Protein AF-L7VV83-F1 (afdb_monomer)

Nearest PDB structures (foldseek):
  3jqk-assembly1_A  TM=3.684E-01  e=5.099E-03  Thermus thermophilus HB8
  4pyd-assembly1_B  TM=4.770E-01  e=3.786E-02  Escherichia coli K-12
  4pyd-assembly1_F  TM=3.498E-01  e=3.549E-02  Escherichia coli K-12
  7tmu-assembly4_D  TM=6.413E-01  e=1.510E+00  Yersinia pestis CO92
  6vqc-assembly1_H  TM=3.125E-01  e=3.076E+00  Rattus norvegicus

Secondary structure (DSSP, 8-state):
-EEEEEEEEEESSGGGHHHHHHHHHHHHHHHHHHHHHHHHHHHHHHHTTS-TT-EEEEEEEEEGGGTEEEEEEEEEPP---HHHHHHHHHHGGGGHHHHHHHHHHHHHHHSTTEEEEE-GGG-EEE--S---GGG-HHHHHHHHHHHHHHIIIIIHHHHHHHHT-

Radius of gyration: 26.16 Å; Cα contacts (8 Å, |Δi|>4): 193; chains: 1; bounding box: 71×25×74 Å

Solvent-accessible surface area (backbone atoms only — not comparable to full-atom values): 9153 Å² total; per-residue (Å²): 63,38,38,38,41,40,30,40,44,41,72,63,46,84,87,42,58,72,52,48,55,53,47,39,50,49,45,67,77,40,38,70,61,50,30,48,54,34,20,50,47,25,33,57,55,51,48,72,80,48,63,88,72,47,48,71,47,51,45,44,47,74,34,83,84,53,44,27,35,40,39,38,38,37,43,48,71,58,95,63,54,76,69,55,49,58,54,50,58,66,52,53,68,73,45,46,67,55,56,53,50,34,45,48,50,22,49,46,76,73,35,80,68,46,41,69,49,72,44,75,90,69,47,45,80,48,68,78,70,87,88,58,70,92,75,31,68,67,52,49,50,52,49,50,51,50,52,54,52,48,40,60,71,63,45,48,60,53,49,42,70,71,68,73,117

Mean predicted aligned error: 12.92 Å

Organism: NCBI:txid1256589

pLDDT: mean 75.85, std 12.32, range [46.69, 93.81]

Foldseek 3Di:
DKKKWKKFKAFLDPVCVVVVVVVLVCCVVCVVVLQVQLQVQLLVQLVVVDDPQKHKGWGWDQPDSNRMIMIMIDIDHDPDDPVVLVVCLVCVVVCVVVSVVSSQVSCCVSDPRMGMGIDPVPMDDDRPRDDDLPPDVVSVVVVVVVVVVCCVVPVVVVVCVVVPD

Sequence (165 aa):
MQIVLIAHVRPLNSQIASASELLQAVFQSDAAAIEWSIGETIRQRAAAYFPAEYTIFVRVDLLDRGDSARVVFWTATPRLSRSAAVFARRSWSLLLPIFEHVTLQGFQERLEGIRVEIIAKSNTVTSFAPRRLLTEPLVIIGAAGLLTTLYWLLVHPNARGWLGF

Structure (mmCIF, N/CA/C/O backbone):
data_AF-L7VV83-F1
#
_entry.id   AF-L7VV83-F1
#
loop_
_atom_site.group_PDB
_atom_site.id
_atom_site.type_symbol
_atom_site.label_atom_id
_atom_site.label_alt_id
_atom_site.label_comp_id
_atom_site.label_asym_id
_atom_site.label_entity_id
_atom_site.label_seq_id
_atom_site.pdbx_PDB_ins_code
_atom_site.Cartn_x
_atom_site.Cartn_y
_atom_site.Cartn_z
_atom_site.occupancy
_atom_site.B_iso_or_equiv
_atom_site.auth_seq_id
_atom_site.auth_comp_id
_atom_site.auth_asym_id
_atom_site.auth_atom_id
_atom_site.pdbx_PDB_model_num
ATOM 1 N N . MET A 1 1 ? 7.699 -2.771 -5.401 1.00 81.31 1 MET A N 1
ATOM 2 C CA . MET A 1 1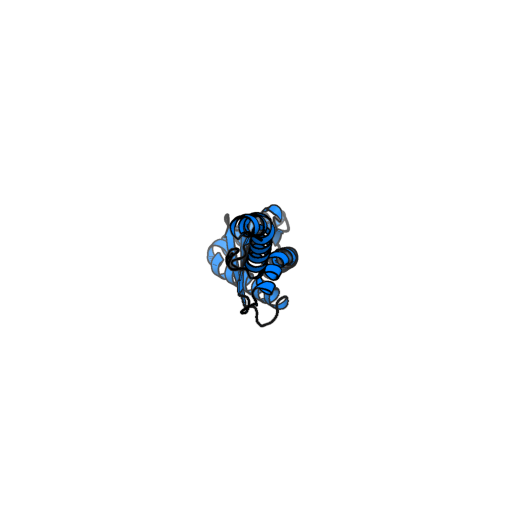 ? 7.805 -1.398 -4.846 1.00 81.31 1 MET A CA 1
ATOM 3 C C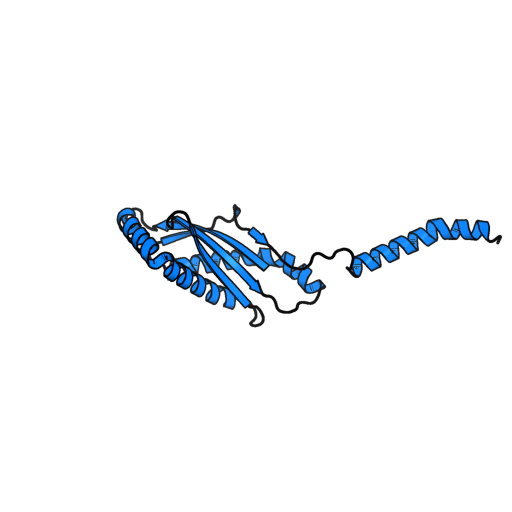 . MET A 1 1 ? 7.250 -1.423 -3.433 1.00 81.31 1 MET A C 1
ATOM 5 O O . MET A 1 1 ? 6.534 -2.365 -3.119 1.00 81.31 1 MET A O 1
ATOM 9 N N . GLN A 1 2 ? 7.586 -0.442 -2.601 1.00 85.50 2 GLN A N 1
ATOM 10 C CA . GLN A 1 2 ? 6.988 -0.264 -1.285 1.00 85.50 2 GLN A CA 1
ATOM 11 C C . GLN A 1 2 ? 6.469 1.171 -1.118 1.00 85.50 2 GLN A C 1
ATOM 13 O O . GLN A 1 2 ? 7.132 2.127 -1.515 1.00 85.50 2 GLN A O 1
ATOM 18 N N . ILE A 1 3 ? 5.275 1.312 -0.548 1.00 83.00 3 ILE A N 1
ATOM 19 C CA . ILE A 1 3 ? 4.740 2.586 -0.053 1.00 83.00 3 ILE A CA 1
ATOM 20 C C . ILE A 1 3 ? 4.495 2.432 1.435 1.00 83.00 3 ILE A C 1
ATOM 22 O O . ILE A 1 3 ? 3.926 1.432 1.861 1.00 83.00 3 ILE A O 1
ATOM 26 N N . VAL A 1 4 ? 4.895 3.429 2.212 1.00 84.75 4 VAL A N 1
ATOM 27 C CA . VAL A 1 4 ? 4.529 3.547 3.621 1.00 84.75 4 VAL A CA 1
ATOM 28 C C . VAL A 1 4 ? 3.640 4.769 3.772 1.00 84.75 4 VAL A C 1
ATOM 30 O O . VAL A 1 4 ? 4.053 5.870 3.405 1.00 84.75 4 VAL A O 1
ATOM 33 N N . LEU A 1 5 ? 2.445 4.561 4.316 1.00 84.38 5 LEU A N 1
ATOM 34 C CA . LEU A 1 5 ? 1.531 5.608 4.748 1.00 84.38 5 LEU A CA 1
ATOM 35 C C . LEU A 1 5 ? 1.486 5.642 6.273 1.00 84.38 5 LEU A C 1
ATOM 37 O O . LEU A 1 5 ? 1.509 4.592 6.922 1.00 84.38 5 LEU A O 1
ATOM 41 N N . ILE A 1 6 ? 1.403 6.842 6.840 1.00 83.81 6 ILE A N 1
ATOM 42 C CA . ILE A 1 6 ? 1.184 7.034 8.276 1.00 83.81 6 ILE A CA 1
ATOM 43 C C . ILE A 1 6 ? -0.149 7.748 8.459 1.00 83.81 6 ILE A C 1
ATOM 45 O O . ILE A 1 6 ? -0.398 8.793 7.853 1.00 83.81 6 ILE A O 1
ATOM 49 N N . ALA A 1 7 ? -1.000 7.173 9.296 1.00 80.31 7 ALA A N 1
ATOM 50 C CA . ALA A 1 7 ? -2.322 7.681 9.597 1.00 80.31 7 ALA A CA 1
ATOM 51 C C . ALA A 1 7 ? -2.490 7.890 11.103 1.00 80.31 7 ALA A C 1
ATOM 53 O O . ALA A 1 7 ? -1.986 7.105 11.900 1.00 80.31 7 ALA A O 1
ATOM 54 N N . HIS A 1 8 ? -3.214 8.936 11.483 1.00 81.00 8 HIS A N 1
ATOM 55 C CA . HIS A 1 8 ? -3.721 9.126 12.835 1.00 81.00 8 HIS A CA 1
ATOM 56 C C . HIS A 1 8 ? -5.136 8.580 12.932 1.00 81.00 8 HIS A C 1
ATOM 58 O O . HIS A 1 8 ? -5.951 8.785 12.032 1.00 81.00 8 HIS A O 1
ATOM 64 N N . VAL A 1 9 ? -5.425 7.904 14.035 1.00 72.06 9 VAL A N 1
ATOM 65 C CA . VAL A 1 9 ? -6.693 7.232 14.295 1.00 72.06 9 VAL A CA 1
ATOM 66 C C . VAL A 1 9 ? -7.340 7.943 15.478 1.00 72.06 9 VAL A C 1
ATOM 68 O O . VAL A 1 9 ? -6.859 7.863 16.599 1.00 72.06 9 VAL A O 1
ATOM 71 N N . ARG A 1 10 ? -8.418 8.689 15.232 1.00 69.50 10 ARG A N 1
ATOM 72 C CA . ARG A 1 10 ? -9.107 9.503 16.243 1.00 69.50 10 ARG A CA 1
ATOM 73 C C . ARG A 1 10 ? -10.571 9.101 16.369 1.00 69.50 10 ARG A C 1
ATOM 75 O O . ARG A 1 10 ? -11.191 8.776 15.364 1.00 69.50 10 ARG A O 1
ATOM 82 N N . PRO A 1 11 ? -11.189 9.173 17.554 1.00 62.78 11 PRO A N 1
ATOM 83 C CA . PRO A 1 11 ? -12.629 8.973 17.673 1.00 62.78 11 PRO A CA 1
ATOM 84 C C . PRO A 1 11 ? -13.393 10.080 16.929 1.00 62.78 11 PRO A C 1
ATOM 86 O O . PRO A 1 11 ? -13.013 11.251 16.958 1.00 62.78 11 PRO A O 1
ATOM 89 N N . LEU A 1 12 ? -14.486 9.715 16.257 1.00 64.88 12 LEU A N 1
ATOM 90 C CA . LEU A 1 12 ? -15.304 10.640 15.465 1.00 64.88 12 LEU A CA 1
ATOM 91 C C . LEU A 1 12 ? -16.078 11.636 16.344 1.00 64.88 12 LEU A C 1
ATOM 93 O O . LEU A 1 12 ? -16.396 12.733 15.890 1.00 64.88 12 LEU A O 1
ATOM 97 N N . ASN A 1 13 ? -16.379 11.265 17.592 1.00 57.31 13 ASN A N 1
ATOM 98 C CA . ASN A 1 13 ? -17.168 12.071 18.516 1.00 57.31 13 ASN A CA 1
ATOM 99 C C . ASN A 1 13 ? -16.466 12.149 19.881 1.00 57.31 13 ASN A C 1
ATOM 101 O O . ASN A 1 13 ? -16.077 11.126 20.438 1.00 57.31 13 ASN A O 1
ATOM 105 N N . SER A 1 14 ? -16.303 13.346 20.448 1.00 54.84 14 SER A N 1
ATOM 106 C CA . SER A 1 14 ? -15.568 13.549 21.711 1.00 54.84 14 SER A CA 1
ATOM 107 C C . SER A 1 14 ? -16.266 12.936 22.933 1.00 54.84 14 SER A C 1
ATOM 109 O O . SER A 1 14 ? -15.618 12.657 23.937 1.00 54.84 14 SER A O 1
ATOM 111 N N . GLN A 1 15 ? -17.569 12.652 22.833 1.00 52.59 15 GLN A N 1
ATOM 112 C CA . GLN A 1 15 ? -18.335 11.919 23.851 1.00 52.59 15 GLN A CA 1
ATOM 113 C C . GLN A 1 15 ? -18.033 10.406 23.872 1.00 52.59 15 GLN A C 1
ATOM 115 O O . GLN A 1 15 ? -18.365 9.733 24.841 1.00 52.59 15 GLN A O 1
ATOM 120 N N . ILE A 1 16 ? -17.351 9.877 22.845 1.00 50.66 16 ILE A N 1
ATOM 121 C CA . ILE A 1 16 ? -16.871 8.483 22.747 1.00 50.66 16 ILE A CA 1
ATOM 122 C C . ILE A 1 16 ? -15.531 8.326 23.495 1.00 50.66 16 ILE A C 1
ATOM 124 O O . ILE A 1 16 ? -14.968 7.244 23.511 1.00 50.66 16 ILE A O 1
ATOM 128 N N . ALA A 1 17 ? -15.002 9.350 24.178 1.00 49.50 17 ALA A N 1
ATOM 129 C CA . ALA A 1 17 ? -13.759 9.230 24.954 1.00 49.50 17 ALA A CA 1
ATOM 130 C C . ALA A 1 17 ? -13.785 8.073 25.985 1.00 49.50 17 ALA A C 1
ATOM 132 O O . ALA A 1 17 ? -12.771 7.408 26.174 1.00 49.50 17 ALA A O 1
ATOM 133 N N . SER A 1 18 ? -14.952 7.751 26.560 1.00 46.69 18 SER A N 1
ATOM 134 C CA . SER A 1 18 ? -15.158 6.566 27.413 1.00 46.69 18 SER A CA 1
ATOM 135 C C . SER A 1 18 ? -15.191 5.238 26.636 1.00 46.69 18 SER A C 1
ATOM 137 O O . SER A 1 18 ? -14.776 4.203 27.144 1.00 46.69 18 SER A O 1
ATOM 139 N N . ALA A 1 19 ? -15.628 5.254 25.377 1.00 48.62 19 ALA A N 1
ATOM 140 C CA . ALA A 1 19 ? -15.549 4.120 24.455 1.00 48.62 19 ALA A CA 1
ATOM 141 C C . ALA A 1 19 ? -14.170 3.993 23.776 1.00 48.62 19 ALA A C 1
ATOM 143 O O . ALA A 1 19 ? -13.849 2.930 23.259 1.00 48.62 19 ALA A O 1
ATOM 144 N N . SER A 1 20 ? -13.329 5.030 23.829 1.00 55.00 20 SER A N 1
ATOM 145 C CA . SER A 1 20 ? -11.920 5.000 23.422 1.00 55.00 20 SER A CA 1
ATOM 146 C C . SER A 1 20 ? -11.088 4.107 24.346 1.00 55.00 20 SER A C 1
ATOM 148 O O . SER A 1 20 ? -10.209 3.411 23.858 1.00 55.00 20 SER A O 1
ATOM 150 N N . GLU A 1 21 ? -11.403 4.044 25.646 1.00 56.41 21 GLU A N 1
ATOM 151 C CA . GLU A 1 21 ? -10.760 3.103 26.581 1.00 56.41 21 GLU A CA 1
ATOM 152 C C . GLU A 1 21 ? -11.158 1.645 26.296 1.00 56.41 21 GLU A C 1
ATOM 154 O O . GLU A 1 21 ? -10.312 0.754 26.320 1.00 56.41 21 GLU A O 1
ATOM 159 N N . LEU A 1 22 ? -12.427 1.397 25.948 1.00 54.34 22 LEU A N 1
ATOM 160 C CA . LEU A 1 22 ? -12.920 0.082 25.511 1.00 54.34 22 LEU A CA 1
ATOM 161 C C . LEU A 1 22 ? -12.355 -0.326 24.145 1.00 54.34 22 LEU A C 1
ATOM 163 O O . LEU A 1 22 ? -11.938 -1.466 23.976 1.00 54.34 22 LEU A O 1
ATOM 167 N N . LEU A 1 23 ? -12.283 0.604 23.191 1.00 59.00 23 LEU A N 1
ATOM 168 C CA . LEU A 1 23 ? -11.601 0.401 21.913 1.00 59.00 23 LEU A CA 1
ATOM 169 C C . LEU A 1 23 ? -10.118 0.125 22.140 1.00 59.00 23 LEU A C 1
ATOM 171 O O . LEU A 1 23 ? -9.606 -0.827 21.573 1.00 59.00 23 LEU A O 1
ATOM 175 N N . GLN A 1 24 ? -9.438 0.872 23.012 1.00 63.88 24 GLN A N 1
ATOM 176 C CA . GLN A 1 24 ? -8.052 0.594 23.396 1.00 63.88 24 GLN A CA 1
ATOM 177 C C . GLN A 1 24 ? -7.894 -0.784 24.037 1.00 63.88 24 GLN A C 1
ATOM 179 O O . GLN A 1 24 ? -6.915 -1.460 23.744 1.00 63.88 24 GLN A O 1
ATOM 184 N N . ALA A 1 25 ? -8.837 -1.225 24.870 1.00 59.16 25 ALA A N 1
ATOM 185 C CA . ALA A 1 25 ? -8.813 -2.560 25.462 1.00 59.16 25 ALA A CA 1
ATOM 186 C C . ALA A 1 25 ? -9.018 -3.664 24.406 1.00 59.16 25 ALA A C 1
ATOM 188 O O . ALA A 1 25 ? -8.277 -4.643 24.406 1.00 59.16 25 ALA A O 1
ATOM 189 N N . VAL A 1 26 ? -9.950 -3.472 23.465 1.00 61.75 26 VAL A N 1
ATOM 190 C CA . VAL A 1 26 ? -10.201 -4.384 22.331 1.00 61.75 26 VAL A CA 1
ATOM 191 C C . VAL A 1 26 ? -9.016 -4.410 21.359 1.00 61.75 26 VAL A C 1
ATOM 193 O O . VAL A 1 26 ? -8.597 -5.476 20.913 1.00 61.75 26 VAL A O 1
ATOM 196 N N . PHE A 1 27 ? -8.403 -3.258 21.080 1.00 66.56 27 PHE A N 1
ATOM 197 C CA . PHE A 1 27 ? -7.156 -3.185 20.323 1.00 66.56 27 PHE A CA 1
ATOM 198 C C . PHE A 1 27 ? -5.999 -3.842 21.075 1.00 66.56 27 PHE A C 1
ATOM 200 O O . PHE A 1 27 ? -5.104 -4.371 20.439 1.00 66.56 27 PHE A O 1
ATOM 207 N N . GLN A 1 28 ? -5.984 -3.845 22.407 1.00 67.06 28 GLN A N 1
ATOM 208 C CA . GLN A 1 28 ? -4.923 -4.511 23.162 1.00 67.06 28 GLN A CA 1
ATOM 209 C C . GLN A 1 28 ? -5.091 -6.032 23.219 1.00 67.06 28 GLN A C 1
ATOM 211 O O . GLN A 1 28 ? -4.081 -6.733 23.200 1.00 67.06 28 GLN A O 1
ATOM 216 N N . SER A 1 29 ? -6.323 -6.551 23.266 1.00 68.75 29 SER A N 1
ATOM 217 C CA . SER A 1 29 ? -6.563 -7.999 23.266 1.00 68.75 29 SER A CA 1
ATOM 218 C C . SER A 1 29 ? -6.441 -8.614 21.872 1.00 68.75 29 SER A C 1
ATOM 220 O O . SER A 1 29 ? -5.851 -9.682 21.739 1.00 68.75 29 SER A O 1
ATOM 222 N N . ASP A 1 30 ? -6.936 -7.920 20.839 1.00 75.56 30 ASP A N 1
ATOM 223 C CA . ASP A 1 30 ? -7.106 -8.465 19.485 1.00 75.56 30 ASP A CA 1
ATOM 224 C C . ASP A 1 30 ? -6.435 -7.624 18.382 1.00 75.56 30 ASP A C 1
ATOM 226 O O . ASP A 1 30 ? -6.797 -7.736 17.207 1.00 75.56 30 ASP A O 1
ATOM 230 N N . ALA A 1 31 ? -5.422 -6.812 18.721 1.00 75.19 31 ALA A N 1
ATOM 231 C CA . ALA A 1 31 ? -4.684 -5.962 17.770 1.00 75.19 31 ALA A CA 1
ATOM 232 C C . ALA A 1 31 ? -4.326 -6.695 16.477 1.00 75.19 31 ALA A C 1
ATOM 234 O O . ALA A 1 31 ? -4.661 -6.224 15.396 1.00 75.19 31 ALA A O 1
ATOM 235 N N . ALA A 1 32 ? -3.708 -7.873 16.582 1.00 81.44 32 ALA A N 1
ATOM 236 C CA . ALA A 1 32 ? -3.238 -8.621 15.419 1.00 81.44 32 ALA A CA 1
ATOM 237 C C . ALA A 1 32 ? -4.386 -9.083 14.502 1.00 81.44 32 ALA A C 1
ATOM 239 O O . ALA A 1 32 ? -4.247 -9.085 13.278 1.00 81.44 32 ALA A O 1
ATOM 240 N N . ALA A 1 33 ? -5.534 -9.460 15.075 1.00 84.50 33 ALA A N 1
ATOM 241 C CA . ALA A 1 33 ? -6.707 -9.856 14.300 1.00 84.50 33 ALA A CA 1
ATOM 242 C C . ALA A 1 33 ? -7.333 -8.645 13.596 1.00 84.50 33 ALA A C 1
ATOM 244 O O . ALA A 1 33 ? -7.716 -8.726 12.425 1.00 84.50 33 ALA A O 1
ATOM 245 N N . ILE A 1 34 ? -7.383 -7.504 14.287 1.00 82.94 34 ILE A N 1
ATOM 246 C CA . ILE A 1 34 ? -7.903 -6.254 13.737 1.00 82.94 34 ILE A CA 1
ATOM 247 C C . ILE A 1 34 ? -6.981 -5.730 12.629 1.00 82.94 34 ILE A C 1
ATOM 249 O O . ILE A 1 34 ? -7.462 -5.467 11.528 1.00 82.94 34 ILE A O 1
ATOM 253 N N . GLU A 1 35 ? -5.671 -5.671 12.866 1.00 87.56 35 GLU A N 1
ATOM 254 C CA . GLU A 1 35 ? -4.639 -5.317 11.882 1.00 87.56 35 GLU A CA 1
ATOM 255 C C . GLU A 1 35 ? -4.736 -6.180 10.627 1.00 87.56 35 GLU A C 1
ATOM 257 O O . GLU A 1 35 ? -4.733 -5.658 9.510 1.00 87.56 35 GLU A O 1
ATOM 262 N N . TRP A 1 36 ? -4.882 -7.496 10.801 1.00 89.12 36 TRP A N 1
ATOM 263 C CA . TRP A 1 36 ? -5.059 -8.414 9.684 1.00 89.12 36 TRP A CA 1
ATOM 264 C C . TRP A 1 36 ? -6.362 -8.141 8.925 1.00 89.12 36 TRP A C 1
ATOM 266 O O . TRP A 1 36 ? -6.347 -8.054 7.699 1.00 89.12 36 TRP A O 1
ATOM 276 N N . SER A 1 37 ? -7.481 -7.944 9.629 1.00 88.62 37 SER A N 1
ATOM 277 C CA . SER A 1 37 ? -8.784 -7.697 8.998 1.00 88.62 37 SER A CA 1
ATOM 278 C C . SER A 1 37 ? -8.825 -6.380 8.210 1.00 88.62 37 SER A C 1
ATOM 280 O O . SER A 1 37 ? -9.355 -6.335 7.093 1.00 88.62 37 SER A O 1
ATOM 282 N N . ILE A 1 38 ? -8.225 -5.316 8.756 1.00 88.62 38 ILE A N 1
ATOM 283 C CA . ILE A 1 38 ? -8.097 -4.014 8.099 1.00 88.62 38 ILE A CA 1
ATOM 284 C C . ILE A 1 38 ? -7.142 -4.153 6.916 1.00 88.62 38 ILE A C 1
ATOM 286 O O . ILE A 1 38 ? -7.480 -3.746 5.806 1.00 88.62 38 ILE A O 1
ATOM 290 N N . GLY A 1 39 ? -5.986 -4.789 7.122 1.00 90.38 39 GLY A N 1
ATOM 291 C CA . GLY A 1 39 ? -4.998 -5.035 6.078 1.00 90.38 39 GLY A CA 1
ATOM 292 C C . GLY A 1 39 ? -5.574 -5.805 4.894 1.00 90.38 39 GLY A C 1
ATOM 293 O O . GLY A 1 39 ? -5.358 -5.411 3.751 1.00 90.38 39 GLY A O 1
ATOM 294 N N . GLU A 1 40 ? -6.368 -6.842 5.146 1.00 92.00 40 GLU A N 1
ATOM 295 C CA . GLU A 1 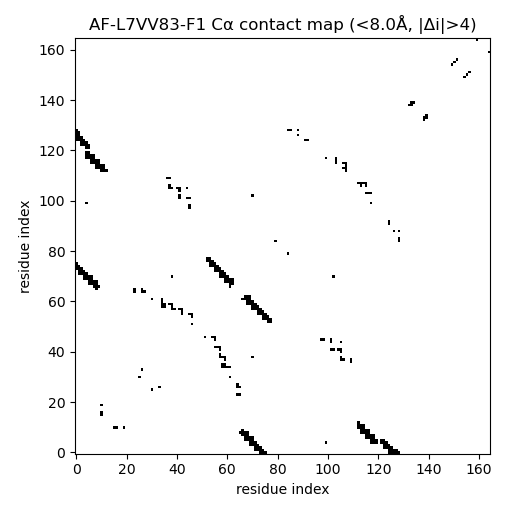40 ? -7.014 -7.639 4.103 1.00 92.00 40 GLU A CA 1
ATOM 296 C C . GLU A 1 40 ? -8.093 -6.843 3.356 1.00 92.00 40 GLU A C 1
ATOM 298 O O . GLU A 1 40 ? -8.150 -6.881 2.127 1.00 92.00 40 GLU A O 1
ATOM 303 N N . THR A 1 41 ? -8.890 -6.046 4.072 1.00 91.88 41 THR A N 1
ATOM 304 C CA . THR A 1 41 ? -9.896 -5.158 3.463 1.00 91.88 41 THR A CA 1
ATOM 305 C C . THR A 1 41 ? -9.227 -4.121 2.550 1.00 91.88 41 THR A C 1
ATOM 307 O O . THR A 1 41 ? -9.615 -3.948 1.391 1.00 91.88 41 THR A O 1
ATOM 310 N N . ILE A 1 42 ? -8.157 -3.479 3.032 1.00 91.75 42 ILE A N 1
ATOM 311 C CA . ILE A 1 42 ? -7.350 -2.535 2.251 1.00 91.75 42 ILE A CA 1
ATOM 312 C C . ILE A 1 42 ? -6.715 -3.243 1.047 1.00 91.75 42 ILE A C 1
ATOM 314 O O . ILE A 1 42 ? -6.730 -2.698 -0.055 1.00 91.75 42 ILE A O 1
ATOM 318 N N . ARG A 1 43 ? -6.181 -4.458 1.222 1.00 93.81 43 ARG A N 1
ATOM 319 C CA . ARG A 1 43 ? -5.554 -5.242 0.149 1.00 93.81 43 ARG A CA 1
ATOM 320 C C . ARG A 1 43 ? -6.544 -5.563 -0.966 1.00 93.81 43 ARG A C 1
ATOM 322 O O . ARG A 1 43 ? -6.200 -5.381 -2.131 1.00 93.81 43 ARG A O 1
ATOM 329 N N . GLN A 1 44 ? -7.748 -6.022 -0.630 1.00 92.19 44 GLN A N 1
ATOM 330 C CA . GLN A 1 44 ? -8.788 -6.350 -1.610 1.00 92.19 44 GLN A CA 1
ATOM 331 C C . GLN A 1 44 ? -9.204 -5.119 -2.418 1.00 92.19 44 GLN A C 1
ATOM 333 O O . GLN A 1 44 ? -9.255 -5.177 -3.646 1.00 92.19 44 GLN A O 1
ATOM 338 N N . ARG A 1 45 ? -9.412 -3.982 -1.743 1.00 91.31 45 ARG A N 1
ATOM 339 C CA . ARG A 1 45 ? -9.731 -2.705 -2.398 1.00 91.31 45 ARG A CA 1
ATOM 340 C C . ARG A 1 45 ? -8.582 -2.221 -3.275 1.00 91.31 45 ARG A C 1
ATOM 342 O O . ARG A 1 45 ? -8.804 -1.860 -4.425 1.00 91.31 45 ARG A O 1
ATOM 349 N N . ALA A 1 46 ? -7.351 -2.259 -2.768 1.00 90.31 46 ALA A N 1
ATOM 350 C CA . ALA A 1 46 ? -6.168 -1.877 -3.528 1.00 90.31 46 ALA A CA 1
ATOM 351 C C . ALA A 1 46 ? -6.000 -2.749 -4.780 1.00 90.31 46 ALA A C 1
ATOM 353 O O . ALA A 1 46 ? -5.718 -2.214 -5.846 1.00 90.31 46 ALA A O 1
ATOM 354 N N . ALA A 1 47 ? -6.217 -4.064 -4.679 1.00 90.31 47 ALA A N 1
ATOM 355 C CA . ALA A 1 47 ? -6.080 -4.997 -5.798 1.00 90.31 47 ALA A CA 1
ATOM 356 C C . ALA A 1 47 ? -7.010 -4.669 -6.974 1.00 90.31 47 ALA A C 1
ATOM 358 O O . ALA A 1 47 ? -6.615 -4.873 -8.116 1.00 90.31 47 ALA A O 1
ATOM 359 N N . ALA A 1 48 ? -8.187 -4.089 -6.720 1.00 89.56 48 ALA A N 1
ATOM 360 C CA . ALA A 1 48 ? -9.121 -3.684 -7.771 1.00 89.56 48 ALA A CA 1
ATOM 361 C C . ALA A 1 48 ? -8.576 -2.573 -8.692 1.00 89.56 48 ALA A C 1
ATOM 363 O O . ALA A 1 48 ? -9.032 -2.436 -9.825 1.00 89.56 48 ALA A O 1
ATOM 364 N N . TYR A 1 49 ? -7.590 -1.793 -8.234 1.00 87.50 49 TYR A N 1
ATOM 365 C CA . TYR A 1 49 ? -6.963 -0.729 -9.028 1.00 87.50 49 TYR A CA 1
ATOM 366 C C . TYR A 1 49 ? -5.789 -1.211 -9.884 1.00 87.50 49 TYR A C 1
ATOM 368 O O . TYR A 1 49 ? -5.235 -0.428 -10.657 1.00 87.50 49 TYR A O 1
ATOM 376 N N . PHE A 1 50 ? -5.380 -2.474 -9.745 1.00 84.56 50 PHE A N 1
ATOM 377 C CA . PHE A 1 50 ? -4.237 -3.026 -10.458 1.00 84.56 50 PHE A CA 1
ATOM 378 C C . PHE A 1 50 ? -4.663 -4.139 -11.421 1.00 84.56 50 PHE A C 1
ATOM 380 O O . PHE A 1 50 ? -5.615 -4.869 -11.151 1.00 84.56 50 PHE A O 1
ATOM 387 N N . PRO A 1 51 ? -3.938 -4.321 -12.538 1.00 85.19 51 PRO A N 1
ATOM 388 C CA . PRO A 1 51 ? -4.114 -5.492 -13.387 1.00 85.19 51 PRO A CA 1
ATOM 389 C C . PRO A 1 51 ? -3.844 -6.791 -12.614 1.00 85.19 51 PRO A C 1
ATOM 391 O O . PRO A 1 51 ? -2.995 -6.818 -11.722 1.00 85.19 51 PRO A O 1
ATOM 394 N N . ALA A 1 52 ? -4.492 -7.886 -13.021 1.00 85.88 52 ALA A N 1
ATOM 395 C CA . ALA A 1 52 ? -4.419 -9.191 -12.348 1.00 85.88 52 ALA A CA 1
ATOM 396 C C . ALA A 1 52 ? -2.996 -9.778 -12.230 1.00 85.88 52 ALA A C 1
ATOM 398 O O . ALA A 1 52 ? -2.734 -10.634 -11.391 1.00 85.88 52 ALA A O 1
ATOM 399 N N . GLU A 1 53 ? -2.068 -9.317 -13.065 1.00 85.50 53 GLU A N 1
ATOM 400 C CA . GLU A 1 53 ? -0.662 -9.734 -13.071 1.00 85.50 53 GLU A CA 1
ATOM 401 C C . GLU A 1 53 ? 0.142 -9.175 -11.886 1.00 85.50 53 GLU A C 1
ATOM 403 O O . GLU A 1 53 ? 1.248 -9.641 -11.603 1.00 85.50 53 GLU A O 1
ATOM 408 N N . TYR A 1 54 ? -0.381 -8.151 -11.210 1.00 85.12 54 TYR A N 1
ATOM 409 C CA . TYR A 1 54 ? 0.256 -7.529 -10.059 1.00 85.12 54 TYR A CA 1
ATOM 410 C C . TYR A 1 54 ? -0.205 -8.212 -8.779 1.00 85.12 54 TYR A C 1
ATOM 412 O O . TYR A 1 54 ? -1.390 -8.451 -8.565 1.00 85.12 54 TYR A O 1
ATOM 420 N N . THR A 1 55 ? 0.735 -8.471 -7.875 1.00 89.00 55 THR A N 1
ATOM 421 C CA . THR A 1 55 ? 0.408 -8.948 -6.528 1.00 89.00 55 THR A CA 1
ATOM 422 C C . THR A 1 55 ? 0.632 -7.830 -5.526 1.00 89.00 55 THR A C 1
ATOM 424 O O . THR A 1 55 ? 1.688 -7.193 -5.521 1.00 89.00 55 THR A O 1
ATOM 427 N N . ILE A 1 56 ? -0.359 -7.590 -4.671 1.00 90.06 56 ILE A N 1
ATOM 428 C CA . ILE A 1 56 ? -0.307 -6.558 -3.636 1.00 90.06 56 ILE A CA 1
ATOM 429 C C . ILE A 1 56 ? -0.339 -7.230 -2.273 1.00 90.06 56 ILE A C 1
ATOM 431 O O . ILE A 1 56 ? -1.222 -8.038 -1.987 1.00 90.06 56 ILE A O 1
ATOM 435 N N . PHE A 1 57 ? 0.605 -6.843 -1.429 1.00 92.06 57 PHE A N 1
ATOM 436 C CA . PHE A 1 57 ? 0.660 -7.197 -0.023 1.00 92.06 57 PHE A CA 1
ATOM 437 C C . PHE A 1 57 ? 0.469 -5.929 0.797 1.00 92.06 57 PHE A C 1
ATOM 439 O O . PHE A 1 57 ? 1.032 -4.884 0.466 1.00 92.06 57 PHE A O 1
ATOM 446 N N . VAL A 1 58 ? -0.311 -6.024 1.865 1.00 93.00 58 VAL A N 1
ATOM 447 C CA . VAL A 1 58 ? -0.568 -4.913 2.780 1.00 93.00 58 VAL A CA 1
ATOM 448 C C . VAL A 1 58 ? -0.271 -5.389 4.190 1.00 93.00 58 VAL A C 1
ATOM 450 O O . VAL A 1 58 ? -0.657 -6.494 4.566 1.00 93.00 58 VAL A O 1
ATOM 453 N N . ARG A 1 59 ? 0.425 -4.559 4.959 1.00 92.38 59 ARG A N 1
ATOM 454 C CA . ARG A 1 59 ? 0.573 -4.713 6.404 1.00 92.38 59 ARG A CA 1
ATOM 455 C C . ARG A 1 59 ? 0.084 -3.447 7.073 1.00 92.38 59 ARG A C 1
ATOM 457 O O . ARG A 1 59 ? 0.396 -2.351 6.611 1.00 92.38 59 ARG A O 1
ATOM 464 N N . VAL A 1 60 ? -0.661 -3.621 8.147 1.00 90.19 60 VAL A N 1
ATOM 465 C CA . VAL A 1 60 ? -1.098 -2.546 9.023 1.00 90.19 60 VAL A CA 1
ATOM 466 C C . VAL A 1 60 ? -0.449 -2.810 10.367 1.00 90.19 60 VAL A C 1
ATOM 468 O O . VAL A 1 60 ? -0.609 -3.902 10.894 1.00 90.19 60 VAL A O 1
ATOM 471 N N . ASP A 1 61 ? 0.287 -1.831 10.873 1.00 88.00 61 ASP A N 1
ATOM 472 C CA . ASP A 1 61 ? 0.855 -1.855 12.215 1.00 88.00 61 ASP A CA 1
ATOM 473 C C . ASP A 1 61 ? 0.198 -0.716 13.007 1.00 88.00 61 ASP A C 1
ATOM 475 O O . ASP A 1 61 ? 0.321 0.457 12.632 1.00 88.00 61 ASP A O 1
ATOM 479 N N . LEU A 1 62 ? -0.509 -1.035 14.086 1.00 83.00 62 LEU A N 1
ATOM 480 C CA . LEU A 1 62 ? -1.033 -0.045 15.021 1.00 83.00 62 LEU A CA 1
ATOM 481 C C . LEU A 1 62 ? 0.107 0.406 15.945 1.00 83.00 62 LEU A C 1
ATOM 483 O O . LEU A 1 62 ? 0.783 -0.391 16.592 1.00 83.00 62 LEU A O 1
ATOM 487 N N . LEU A 1 63 ? 0.344 1.711 15.989 1.00 81.12 63 LEU A N 1
ATOM 488 C CA . LEU A 1 63 ? 1.393 2.362 16.767 1.00 81.12 63 LEU A CA 1
ATOM 489 C C . LEU A 1 63 ? 0.771 3.142 17.930 1.00 81.12 63 LEU A C 1
ATOM 491 O O . LEU A 1 63 ? -0.406 3.500 17.896 1.00 81.12 63 LEU A O 1
ATOM 495 N N . ASP A 1 64 ? 1.568 3.407 18.966 1.00 72.56 64 ASP A N 1
ATOM 496 C CA . ASP A 1 64 ? 1.207 4.293 20.081 1.00 72.56 64 ASP A CA 1
ATOM 497 C C . ASP A 1 64 ? -0.175 3.993 20.691 1.00 72.56 64 ASP A C 1
ATOM 499 O O . ASP A 1 64 ? -1.026 4.868 20.832 1.00 72.56 64 ASP A O 1
ATOM 503 N N . ARG A 1 65 ? -0.413 2.719 21.042 1.00 66.06 65 ARG A N 1
ATOM 504 C CA . ARG A 1 65 ? -1.688 2.227 21.612 1.00 66.06 65 ARG A CA 1
ATOM 505 C C . ARG A 1 65 ? -2.915 2.471 20.717 1.00 66.06 65 ARG A C 1
ATOM 507 O O .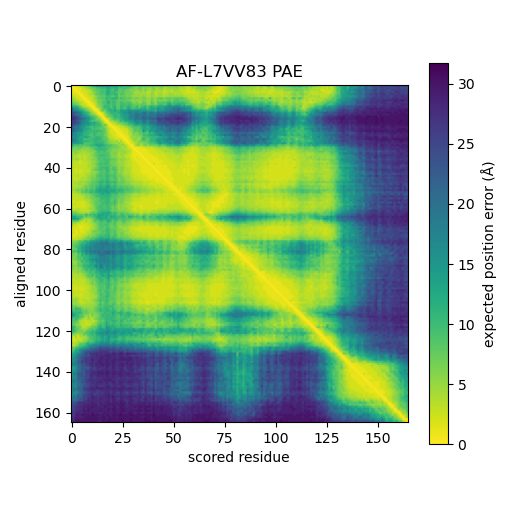 ARG A 1 65 ? -4.026 2.600 21.226 1.00 66.06 65 ARG A O 1
ATOM 514 N N . GLY A 1 66 ? -2.719 2.506 19.400 1.00 64.62 66 GLY A N 1
ATOM 515 C CA . GLY A 1 66 ? -3.793 2.631 18.415 1.00 64.62 66 GLY A CA 1
ATOM 516 C C . GLY A 1 66 ? -4.156 4.068 18.042 1.00 64.62 66 GLY A C 1
ATOM 517 O O . GLY A 1 66 ? -5.106 4.246 17.293 1.00 64.62 66 GLY A O 1
ATOM 518 N N . ASP A 1 67 ? -3.415 5.077 18.516 1.00 71.81 67 ASP A N 1
ATOM 519 C CA . ASP A 1 67 ? -3.605 6.487 18.120 1.00 71.81 67 ASP A CA 1
ATOM 520 C C . ASP A 1 67 ? -2.988 6.791 16.741 1.00 71.81 67 ASP A C 1
ATOM 522 O O . ASP A 1 67 ? -3.356 7.735 16.035 1.00 71.81 67 ASP A O 1
ATOM 526 N N . SER A 1 68 ? -2.039 5.957 16.319 1.00 79.75 68 SER A N 1
ATOM 527 C CA . SER A 1 68 ? -1.431 6.025 14.996 1.00 79.75 68 SER A CA 1
ATOM 528 C C . SER A 1 68 ? -1.436 4.652 14.338 1.00 79.75 68 SER A C 1
ATOM 530 O O . SER A 1 68 ? -1.383 3.622 14.999 1.00 79.75 68 SER A O 1
ATOM 532 N N . ALA A 1 69 ? -1.471 4.627 13.015 1.00 84.38 69 ALA A N 1
ATOM 533 C CA . ALA A 1 69 ? -1.358 3.420 12.221 1.00 84.38 69 ALA A CA 1
ATOM 534 C C . ALA A 1 69 ? -0.340 3.633 11.106 1.00 84.38 69 ALA A C 1
ATOM 536 O O . ALA A 1 69 ? -0.320 4.663 10.426 1.00 84.38 69 ALA A O 1
ATOM 537 N N . ARG A 1 70 ? 0.508 2.636 10.895 1.00 89.38 70 ARG A N 1
ATOM 538 C CA . ARG A 1 70 ? 1.399 2.554 9.747 1.00 89.38 70 ARG A CA 1
ATOM 539 C C . ARG A 1 70 ? 0.833 1.530 8.783 1.00 89.38 70 ARG A C 1
ATOM 541 O O . ARG A 1 70 ? 0.679 0.368 9.134 1.00 89.38 70 ARG A O 1
ATOM 548 N N . VAL A 1 71 ? 0.582 1.948 7.550 1.00 89.50 71 VAL A N 1
ATOM 549 C CA . VAL A 1 71 ? 0.140 1.048 6.484 1.00 89.50 71 VAL A CA 1
ATOM 550 C C . VAL A 1 71 ? 1.248 0.924 5.461 1.00 89.50 71 VAL A C 1
ATOM 552 O O . VAL A 1 71 ? 1.676 1.909 4.861 1.00 89.50 71 VAL A O 1
ATOM 555 N N . VAL A 1 72 ? 1.735 -0.294 5.271 1.00 91.06 72 VAL A N 1
ATOM 556 C CA . VAL A 1 72 ? 2.798 -0.599 4.324 1.00 91.06 72 VAL A CA 1
ATOM 557 C C . VAL A 1 72 ? 2.235 -1.429 3.184 1.00 91.06 72 VAL A C 1
ATOM 559 O O . VAL A 1 72 ? 1.723 -2.527 3.385 1.00 91.06 72 VAL A O 1
ATOM 562 N N . PHE A 1 73 ? 2.369 -0.906 1.974 1.00 90.94 73 PHE A N 1
ATOM 563 C CA . PHE A 1 73 ? 2.017 -1.585 0.739 1.00 90.94 73 PHE A CA 1
ATOM 564 C C . PHE A 1 73 ? 3.281 -2.117 0.088 1.00 90.94 73 PHE A C 1
ATOM 566 O O . PHE A 1 73 ? 4.225 -1.358 -0.131 1.00 90.94 73 PHE A O 1
ATOM 573 N N . TRP A 1 74 ? 3.274 -3.384 -0.309 1.00 90.31 74 TRP A N 1
ATOM 574 C CA . TRP A 1 74 ? 4.253 -3.938 -1.234 1.00 90.31 74 TRP A CA 1
ATOM 575 C C . TRP A 1 74 ? 3.559 -4.391 -2.503 1.00 90.31 74 TRP A C 1
ATOM 577 O O . TRP A 1 74 ? 2.608 -5.165 -2.470 1.00 90.31 74 TRP A O 1
ATOM 587 N N . THR A 1 75 ? 4.076 -3.937 -3.635 1.00 86.81 75 THR A N 1
ATOM 588 C CA . THR A 1 75 ? 3.597 -4.342 -4.955 1.00 86.81 75 THR A CA 1
ATOM 589 C C . THR A 1 75 ? 4.668 -5.169 -5.653 1.00 86.81 75 THR A C 1
ATOM 591 O O . THR A 1 75 ? 5.790 -4.697 -5.892 1.00 86.81 75 THR A O 1
ATOM 594 N N . ALA A 1 76 ? 4.336 -6.416 -5.970 1.00 82.62 76 ALA A N 1
ATOM 595 C CA . ALA A 1 76 ? 5.119 -7.261 -6.852 1.00 82.62 76 ALA A CA 1
ATOM 596 C C . ALA A 1 76 ? 4.601 -7.073 -8.279 1.00 82.62 76 ALA A C 1
ATOM 598 O O . ALA A 1 76 ? 3.438 -7.338 -8.579 1.00 82.62 76 ALA A O 1
ATOM 599 N N . THR A 1 77 ? 5.467 -6.553 -9.144 1.00 76.19 77 THR A N 1
ATOM 600 C CA . THR A 1 77 ? 5.159 -6.359 -10.560 1.00 76.19 77 THR A CA 1
ATOM 601 C C . THR A 1 77 ? 5.535 -7.607 -11.354 1.00 76.19 77 THR A C 1
ATOM 603 O O . THR A 1 77 ? 6.549 -8.233 -11.017 1.00 76.19 77 THR A O 1
ATOM 606 N N . PRO A 1 78 ? 4.826 -7.926 -12.452 1.00 73.06 78 PRO A N 1
ATOM 607 C CA . PRO A 1 78 ? 5.306 -8.909 -13.418 1.00 73.06 78 PRO A CA 1
ATOM 608 C C . PRO A 1 78 ? 6.681 -8.493 -13.973 1.00 73.06 78 PRO A C 1
ATOM 610 O O . PRO A 1 78 ? 7.160 -7.374 -13.747 1.00 73.06 78 PRO A O 1
ATOM 613 N N . ARG A 1 79 ? 7.358 -9.401 -14.688 1.00 71.38 79 ARG A N 1
ATOM 614 C CA . ARG A 1 79 ? 8.653 -9.110 -15.329 1.00 71.38 79 ARG A CA 1
ATOM 615 C C . ARG A 1 79 ? 8.476 -8.017 -16.390 1.00 71.38 79 ARG A C 1
ATOM 617 O O . ARG A 1 79 ? 8.176 -8.303 -17.542 1.00 71.38 79 ARG A O 1
ATOM 624 N N . LEU A 1 80 ? 8.670 -6.763 -15.992 1.00 67.38 80 LEU A N 1
ATOM 625 C CA . LEU A 1 80 ? 8.633 -5.614 -16.890 1.00 67.38 80 LEU A CA 1
ATOM 626 C C . LEU A 1 80 ? 9.909 -5.546 -17.734 1.00 67.38 80 LEU A C 1
ATOM 628 O O . LEU A 1 80 ? 11.008 -5.868 -17.270 1.00 67.38 80 LEU A O 1
ATOM 632 N N . SER A 1 81 ? 9.770 -5.064 -18.969 1.00 67.38 81 SER A N 1
ATOM 633 C CA . SER A 1 81 ? 10.918 -4.680 -19.789 1.00 67.38 81 SER A CA 1
ATOM 634 C C . SER A 1 81 ? 11.681 -3.512 -19.139 1.00 67.38 81 SER A C 1
ATOM 636 O O . SER A 1 81 ? 11.142 -2.751 -18.330 1.00 67.38 81 SER A O 1
ATOM 638 N N . ARG A 1 82 ? 12.969 -3.359 -19.474 1.00 65.50 82 ARG A N 1
ATOM 639 C CA . ARG A 1 82 ? 13.871 -2.398 -18.806 1.00 65.50 82 ARG A CA 1
ATOM 640 C C . ARG A 1 82 ? 13.371 -0.950 -18.862 1.00 65.50 82 ARG A C 1
ATOM 642 O O . ARG A 1 82 ? 13.447 -0.248 -17.860 1.00 65.50 82 ARG A O 1
ATOM 649 N N . SER A 1 83 ? 12.852 -0.515 -20.009 1.00 67.25 83 SER A N 1
ATOM 650 C CA . SER A 1 83 ? 12.286 0.828 -20.183 1.00 67.25 83 SER A CA 1
ATOM 651 C C . SER A 1 83 ? 11.008 1.002 -19.363 1.00 67.25 83 SER A C 1
ATOM 653 O O . SER A 1 83 ? 10.870 1.992 -18.645 1.00 67.25 83 SER A O 1
ATOM 655 N N . ALA A 1 84 ? 10.118 0.005 -19.380 1.00 69.19 84 ALA A N 1
ATOM 656 C CA . ALA A 1 84 ? 8.881 0.020 -18.606 1.00 69.19 84 ALA A CA 1
ATOM 657 C C . ALA A 1 84 ? 9.138 0.124 -17.092 1.00 69.19 84 ALA A C 1
ATOM 659 O O . ALA A 1 84 ? 8.417 0.837 -16.402 1.00 69.19 84 ALA A O 1
ATOM 660 N N . ALA A 1 85 ? 10.204 -0.494 -16.570 1.00 67.94 85 ALA A N 1
ATOM 661 C CA . ALA A 1 85 ? 10.560 -0.407 -15.151 1.00 67.94 85 ALA A CA 1
ATOM 662 C C . ALA A 1 85 ? 10.954 1.017 -14.698 1.00 67.94 85 ALA A C 1
ATOM 664 O O . ALA A 1 85 ? 10.645 1.419 -13.572 1.00 67.94 85 ALA A O 1
ATOM 665 N N . VAL A 1 86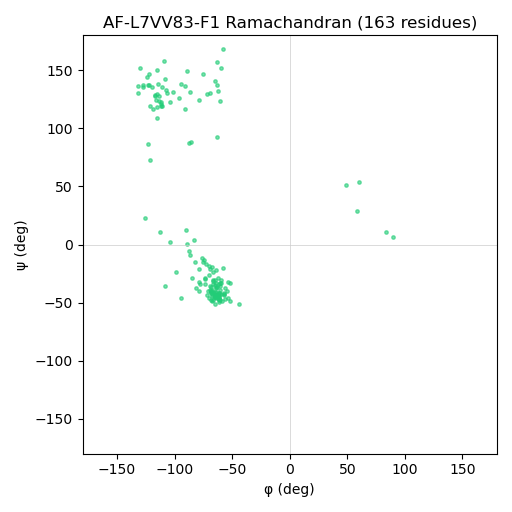 ? 11.615 1.799 -15.563 1.00 68.81 86 VAL A N 1
ATOM 666 C CA . VAL A 1 86 ? 11.999 3.194 -15.270 1.00 68.81 86 VAL A CA 1
ATOM 667 C C . VAL A 1 86 ? 10.777 4.108 -15.272 1.00 68.81 86 VAL A C 1
ATOM 669 O O . VAL A 1 86 ? 10.626 4.929 -14.364 1.00 68.81 86 VAL A O 1
ATOM 672 N N . PHE A 1 87 ? 9.879 3.943 -16.245 1.00 70.44 87 PHE A N 1
ATOM 673 C CA . PHE A 1 87 ? 8.626 4.697 -16.283 1.00 70.44 87 PHE A CA 1
ATOM 674 C C . PHE A 1 87 ? 7.721 4.341 -15.104 1.00 70.44 87 PHE A C 1
ATOM 676 O O . PHE A 1 87 ? 7.266 5.246 -14.403 1.00 70.44 87 PHE A O 1
ATOM 683 N N . ALA A 1 88 ? 7.581 3.045 -14.802 1.00 71.56 88 ALA A N 1
ATOM 684 C CA . ALA A 1 88 ? 6.837 2.564 -13.643 1.00 71.56 88 ALA A CA 1
ATOM 685 C C . ALA A 1 88 ? 7.343 3.209 -12.343 1.00 71.56 88 ALA A C 1
ATOM 687 O O . ALA A 1 88 ? 6.555 3.630 -11.503 1.00 71.56 88 ALA A O 1
ATOM 688 N N . ARG A 1 89 ? 8.668 3.378 -12.197 1.00 70.69 89 ARG A N 1
ATOM 689 C CA . ARG A 1 89 ? 9.262 4.028 -11.021 1.00 70.69 89 ARG A CA 1
ATOM 690 C C . ARG A 1 89 ? 8.744 5.447 -10.786 1.00 70.69 89 ARG A C 1
ATOM 692 O O . ARG A 1 89 ? 8.548 5.812 -9.630 1.00 70.69 89 ARG A O 1
ATOM 699 N N . ARG A 1 90 ? 8.587 6.243 -11.846 1.00 71.19 90 ARG A N 1
ATOM 700 C CA . ARG A 1 90 ? 8.100 7.628 -11.746 1.00 71.19 90 ARG A CA 1
ATOM 701 C C . ARG A 1 90 ? 6.588 7.695 -11.576 1.00 71.19 90 ARG A C 1
ATOM 703 O O . ARG A 1 90 ? 6.112 8.591 -10.895 1.00 71.19 90 ARG A O 1
ATOM 710 N N . SER A 1 91 ? 5.846 6.754 -12.154 1.00 77.19 91 SER A N 1
ATOM 711 C CA . SER A 1 91 ? 4.387 6.738 -12.047 1.00 77.19 91 SER A CA 1
ATOM 712 C C . SER A 1 91 ? 3.884 6.257 -10.685 1.00 77.19 91 SER A C 1
ATOM 714 O O . SER A 1 91 ? 2.730 6.497 -10.356 1.00 77.19 91 SER A O 1
ATOM 716 N N . TRP A 1 92 ? 4.720 5.619 -9.860 1.00 78.06 92 TRP A N 1
ATOM 717 C CA . TRP A 1 92 ? 4.292 5.119 -8.550 1.00 78.06 92 TRP A CA 1
ATOM 718 C C . TRP A 1 92 ? 3.797 6.192 -7.583 1.00 78.06 92 TRP A C 1
ATOM 720 O O . TRP A 1 92 ? 2.869 5.926 -6.824 1.00 78.06 92 TRP A O 1
ATOM 730 N N . SER A 1 93 ? 4.358 7.403 -7.623 1.00 80.44 93 SER A N 1
ATOM 731 C CA . SER A 1 93 ? 3.870 8.507 -6.789 1.00 80.44 93 SER A CA 1
ATOM 732 C C . SER A 1 93 ? 2.465 8.961 -7.183 1.00 80.44 93 SER A C 1
ATOM 734 O O . SER A 1 93 ? 1.745 9.484 -6.341 1.00 80.44 93 SER A O 1
ATOM 736 N N . LEU A 1 94 ? 2.044 8.724 -8.430 1.00 84.25 94 LEU A N 1
ATOM 737 C CA . LEU A 1 94 ? 0.693 9.051 -8.897 1.00 84.25 94 LEU A CA 1
ATOM 738 C C . LEU A 1 94 ? -0.373 8.149 -8.267 1.00 84.25 94 LEU A C 1
ATOM 740 O O . LEU A 1 94 ? -1.544 8.507 -8.268 1.00 84.25 94 LEU A O 1
ATOM 744 N N . LEU A 1 95 ? 0.021 6.995 -7.719 1.00 82.38 95 LEU A N 1
ATOM 745 C CA . LEU A 1 95 ? -0.898 6.079 -7.046 1.00 82.38 95 LEU A CA 1
ATOM 746 C C . LEU A 1 95 ? -1.099 6.417 -5.567 1.00 82.38 95 LEU A C 1
ATOM 748 O O . LEU A 1 95 ? -1.978 5.832 -4.942 1.00 82.38 95 LEU A O 1
ATOM 752 N N . LEU A 1 96 ? -0.321 7.349 -4.998 1.00 85.38 96 LEU A N 1
ATOM 753 C CA . LEU A 1 96 ? -0.458 7.741 -3.591 1.00 85.38 96 LEU A CA 1
ATOM 754 C C . LEU A 1 96 ? -1.902 8.109 -3.215 1.00 85.38 96 LEU A C 1
ATOM 756 O O . LEU A 1 96 ? -2.397 7.510 -2.265 1.00 85.38 96 LEU A O 1
ATOM 760 N N . PRO A 1 97 ? -2.630 8.960 -3.969 1.00 87.12 97 PRO A N 1
ATOM 761 C CA . PRO A 1 97 ? -4.008 9.310 -3.620 1.00 87.12 97 PRO A CA 1
ATOM 762 C C . PRO A 1 97 ? -4.954 8.103 -3.598 1.00 87.12 97 PRO A C 1
ATOM 764 O O . PRO A 1 97 ? -5.873 8.047 -2.787 1.00 87.12 97 PRO A O 1
ATOM 767 N N . ILE A 1 98 ? -4.719 7.111 -4.466 1.00 87.44 98 ILE A N 1
ATOM 768 C CA . ILE A 1 98 ? -5.502 5.870 -4.490 1.00 87.44 98 ILE A CA 1
ATOM 769 C C . ILE A 1 98 ? -5.239 5.081 -3.209 1.00 87.44 98 ILE A C 1
ATOM 771 O O . ILE A 1 98 ? -6.185 4.665 -2.546 1.00 87.44 98 ILE A O 1
ATOM 775 N N . PHE A 1 99 ? -3.968 4.910 -2.834 1.00 87.88 99 PHE A N 1
ATOM 776 C CA . PHE A 1 99 ? -3.597 4.199 -1.612 1.00 87.88 99 PHE A CA 1
ATOM 777 C C . PHE A 1 99 ? -4.089 4.907 -0.347 1.00 87.88 99 PHE A C 1
ATOM 779 O O . PHE A 1 99 ? -4.539 4.246 0.587 1.00 87.88 99 PHE A O 1
ATOM 786 N N . GLU A 1 100 ? -4.066 6.237 -0.326 1.00 87.69 100 GLU A N 1
ATOM 787 C CA . GLU A 1 100 ? -4.648 7.032 0.753 1.00 87.69 100 GLU A CA 1
ATOM 788 C C . GLU A 1 100 ? -6.159 6.792 0.859 1.00 87.69 100 GLU A C 1
ATOM 790 O O . GLU A 1 100 ? -6.671 6.473 1.932 1.00 87.69 100 GLU A O 1
ATOM 795 N N . HIS A 1 101 ? -6.864 6.848 -0.270 1.00 89.31 101 HIS A N 1
ATOM 796 C CA . HIS A 1 101 ? -8.305 6.636 -0.322 1.00 89.31 101 HIS A CA 1
ATOM 797 C C . HIS A 1 101 ? -8.725 5.237 0.154 1.00 89.31 101 HIS A C 1
ATOM 799 O O . HIS A 1 101 ? -9.593 5.118 1.020 1.00 89.31 101 HIS A O 1
ATOM 805 N N . VAL A 1 102 ? -8.096 4.173 -0.359 1.00 90.69 102 VAL A N 1
ATOM 806 C CA . VAL A 1 102 ? -8.431 2.794 0.052 1.00 90.69 102 VAL A CA 1
ATOM 807 C C . VAL A 1 102 ? -8.061 2.521 1.505 1.00 90.69 102 VAL A C 1
ATOM 809 O O . VAL A 1 102 ? -8.745 1.741 2.164 1.00 90.69 102 VAL A O 1
ATOM 812 N N . THR A 1 103 ? -7.018 3.179 2.022 1.00 88.56 103 THR A N 1
ATOM 813 C CA . THR A 1 103 ? -6.652 3.094 3.439 1.00 88.56 103 THR A CA 1
ATOM 814 C C . THR A 1 103 ? -7.753 3.694 4.303 1.00 88.56 103 THR A C 1
ATOM 816 O O . THR A 1 103 ? -8.253 3.017 5.197 1.00 88.56 103 THR A O 1
ATOM 819 N N . LEU A 1 104 ? -8.198 4.919 4.000 1.00 87.81 104 LEU A N 1
ATOM 820 C CA . LEU A 1 104 ? -9.292 5.570 4.728 1.00 87.81 104 LEU A CA 1
ATOM 821 C C . LEU A 1 104 ? -10.563 4.718 4.733 1.00 87.81 104 LEU A C 1
ATOM 823 O O . LEU A 1 104 ? -11.151 4.507 5.791 1.00 87.81 104 LEU A O 1
ATOM 827 N N . GLN A 1 105 ? -10.949 4.182 3.573 1.00 86.50 105 GLN A N 1
ATOM 828 C CA . GLN A 1 105 ? -12.121 3.315 3.466 1.00 86.50 105 GLN A CA 1
ATOM 829 C C . GLN A 1 105 ? -11.976 2.027 4.277 1.00 86.50 105 GLN A C 1
ATOM 831 O O . GLN A 1 105 ? -12.907 1.650 4.980 1.00 86.50 105 GLN A O 1
ATOM 836 N N . GLY A 1 106 ? -10.817 1.365 4.210 1.00 85.00 106 GLY A N 1
ATOM 837 C CA . GLY A 1 106 ? -10.590 0.115 4.934 1.00 85.00 106 GLY A CA 1
ATOM 838 C C . GLY A 1 106 ? -10.660 0.283 6.452 1.00 85.00 106 GLY A C 1
ATOM 839 O O . GLY A 1 106 ? -11.205 -0.581 7.135 1.00 85.00 106 GLY A O 1
ATOM 840 N N . PHE A 1 107 ? -10.173 1.410 6.980 1.00 83.12 107 PHE A N 1
ATOM 841 C CA . PHE A 1 107 ? -10.334 1.733 8.398 1.00 83.12 107 PHE A CA 1
ATOM 842 C C . PHE A 1 107 ? -11.786 2.074 8.757 1.00 83.12 107 PHE A C 1
ATOM 844 O O . PHE A 1 107 ? -12.292 1.554 9.744 1.00 83.12 107 PHE A O 1
ATOM 851 N N . GLN A 1 108 ? -12.470 2.902 7.963 1.00 82.12 108 GLN A N 1
ATOM 852 C CA . GLN A 1 108 ? -13.859 3.308 8.233 1.00 82.12 108 GLN A CA 1
ATOM 853 C C . GLN A 1 108 ? -14.854 2.142 8.176 1.00 82.12 108 GLN A C 1
ATOM 855 O O . GLN A 1 108 ? -15.832 2.137 8.914 1.00 82.12 108 GLN A O 1
ATOM 860 N N . GLU A 1 109 ? -14.610 1.155 7.315 1.00 81.50 109 GLU A N 1
ATOM 861 C CA . GLU A 1 109 ? -15.466 -0.027 7.165 1.00 81.50 109 GLU A CA 1
ATOM 862 C C . GLU A 1 109 ? -15.334 -1.010 8.335 1.00 81.50 109 GLU A C 1
ATOM 864 O O . GLU A 1 109 ? -16.274 -1.734 8.648 1.00 81.50 109 GLU A O 1
ATOM 869 N N . ARG A 1 110 ? -14.165 -1.055 8.984 1.00 77.06 110 ARG A N 1
ATOM 870 C CA . ARG A 1 110 ? -13.901 -1.975 10.100 1.00 77.06 110 ARG A CA 1
ATOM 871 C C . ARG A 1 110 ? -14.053 -1.336 11.469 1.00 77.06 110 ARG A C 1
ATOM 873 O O . ARG A 1 110 ? -14.280 -2.053 12.438 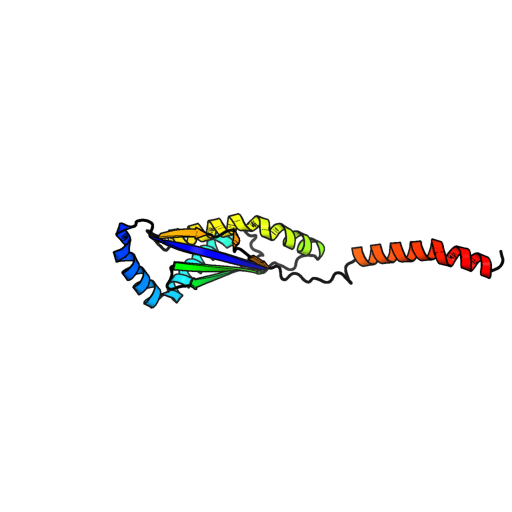1.00 77.06 110 ARG A O 1
ATOM 880 N N . LEU A 1 111 ? -13.918 -0.019 11.552 1.00 72.75 111 LEU A N 1
ATOM 881 C CA . LEU A 1 111 ? -13.957 0.729 12.798 1.00 72.75 111 LEU A CA 1
ATOM 882 C C . LEU A 1 111 ? -15.054 1.788 12.719 1.00 72.75 111 LEU A C 1
ATOM 884 O O . LEU A 1 111 ? -14.817 2.946 12.362 1.00 72.75 111 LEU A O 1
ATOM 888 N N . GLU A 1 112 ? -16.273 1.382 13.062 1.00 66.62 112 GLU A N 1
ATOM 889 C CA . GLU A 1 112 ? -17.396 2.307 13.169 1.00 66.62 112 GLU A CA 1
ATOM 890 C C . GLU A 1 112 ? -17.122 3.348 14.270 1.00 66.62 112 GLU A C 1
ATOM 892 O O . GLU A 1 112 ? -16.689 3.024 15.375 1.00 66.62 112 GLU A O 1
ATOM 897 N N . GLY A 1 113 ? -17.348 4.629 13.965 1.00 63.62 113 GLY A N 1
ATOM 898 C CA . GLY A 1 113 ? -17.151 5.722 14.925 1.00 63.62 113 GLY A CA 1
ATOM 899 C C . GLY A 1 113 ? -15.714 6.244 15.050 1.00 63.62 113 GLY A C 1
ATOM 900 O O . GLY A 1 113 ? -15.446 7.055 15.940 1.00 63.62 113 GLY A O 1
ATOM 901 N N . ILE A 1 114 ? -14.803 5.851 14.153 1.00 69.06 114 ILE A N 1
ATOM 902 C CA . ILE A 1 114 ? -13.420 6.344 14.109 1.00 69.06 114 ILE A CA 1
ATOM 903 C C . ILE A 1 114 ? -13.186 7.213 12.863 1.00 69.06 114 ILE A C 1
ATOM 905 O O . ILE A 1 114 ? -13.586 6.888 11.748 1.00 69.06 114 ILE A O 1
ATOM 909 N N . ARG A 1 115 ? -12.519 8.350 13.057 1.00 70.56 115 ARG A N 1
ATOM 910 C CA . ARG A 1 115 ? -11.957 9.212 12.019 1.00 70.56 115 ARG A CA 1
ATOM 911 C C . ARG A 1 115 ? -10.483 8.873 11.828 1.00 70.56 115 ARG A C 1
ATOM 913 O O . ARG A 1 115 ? -9.699 8.948 12.766 1.00 70.56 115 ARG A O 1
ATOM 920 N N . VAL A 1 116 ? -10.095 8.583 10.593 1.00 76.19 116 VAL A N 1
ATOM 921 C CA . VAL A 1 116 ? -8.689 8.404 10.223 1.00 76.19 116 VAL A CA 1
ATOM 922 C C . VAL A 1 116 ? -8.222 9.596 9.397 1.00 76.19 116 VAL A C 1
ATOM 924 O O . VAL A 1 116 ? -8.915 10.024 8.476 1.00 76.19 116 VAL A O 1
ATOM 927 N N . GLU A 1 117 ? -7.061 10.145 9.740 1.00 78.56 117 GLU A N 1
ATOM 928 C CA . GLU A 1 117 ? -6.426 11.261 9.038 1.00 78.56 117 GLU A CA 1
ATOM 929 C C . GLU A 1 117 ? -5.041 10.826 8.554 1.00 78.56 117 GLU A C 1
ATOM 931 O O . GLU A 1 117 ? -4.181 10.460 9.353 1.00 78.56 117 GLU A O 1
ATOM 936 N N . ILE A 1 118 ? -4.811 10.846 7.240 1.00 78.31 118 ILE A N 1
ATOM 937 C CA . ILE A 1 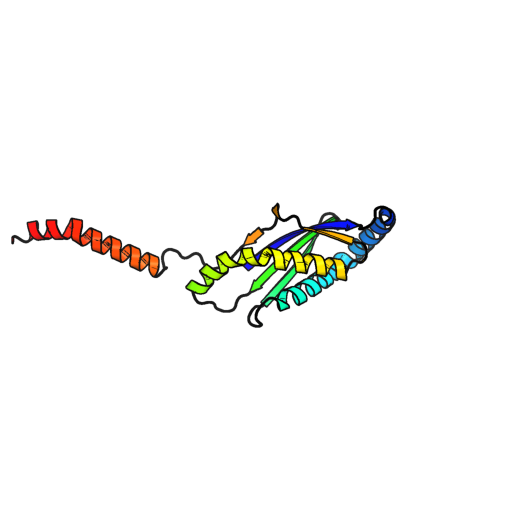118 ? -3.515 10.461 6.668 1.00 78.31 118 ILE A CA 1
ATOM 938 C C . ILE A 1 118 ? -2.576 11.663 6.650 1.00 78.31 118 ILE A C 1
ATOM 940 O O . ILE A 1 118 ? -2.918 12.741 6.162 1.00 78.31 118 ILE A O 1
ATOM 944 N N . ILE A 1 119 ? -1.354 11.464 7.135 1.00 78.56 119 ILE A N 1
ATOM 945 C CA . ILE A 1 119 ? -0.321 12.493 7.156 1.00 78.56 119 ILE A CA 1
ATOM 946 C C . ILE A 1 119 ? 0.441 12.444 5.829 1.00 78.56 119 ILE A C 1
ATOM 948 O O . ILE A 1 119 ? 1.493 11.821 5.715 1.00 78.56 119 ILE A O 1
ATOM 952 N N . ALA A 1 120 ? -0.054 13.155 4.815 1.00 66.31 120 ALA A N 1
ATOM 953 C CA . ALA A 1 120 ? 0.553 13.162 3.478 1.00 66.31 120 ALA A CA 1
ATOM 954 C C . ALA A 1 120 ? 2.068 13.471 3.479 1.00 66.31 120 ALA A C 1
ATOM 956 O O . ALA A 1 120 ? 2.828 12.939 2.672 1.00 66.31 120 ALA A O 1
ATOM 957 N N . LYS A 1 121 ? 2.533 14.306 4.421 1.00 69.62 121 LYS A N 1
ATOM 958 C CA . LYS A 1 121 ? 3.936 14.744 4.522 1.00 69.62 121 LYS A CA 1
ATOM 959 C C . LYS A 1 121 ? 4.910 13.635 4.948 1.00 69.62 121 LYS A C 1
ATOM 961 O O . LYS A 1 121 ? 6.107 13.776 4.713 1.00 69.62 121 LYS A O 1
ATOM 966 N N . SER A 1 122 ? 4.432 12.565 5.581 1.00 72.06 122 SER A N 1
ATOM 967 C CA . SER A 1 122 ? 5.271 11.457 6.058 1.00 72.06 122 SER A CA 1
ATOM 968 C C . SER A 1 122 ? 5.181 10.205 5.181 1.00 72.06 122 SER A C 1
ATOM 970 O O . SER A 1 122 ? 5.855 9.208 5.453 1.00 72.06 122 SER A O 1
ATOM 972 N N . ASN A 1 123 ? 4.406 10.269 4.097 1.00 77.62 123 ASN A N 1
ATOM 973 C CA . ASN A 1 123 ? 4.272 9.175 3.150 1.00 77.62 123 ASN A CA 1
ATOM 974 C C . ASN A 1 123 ? 5.582 8.982 2.378 1.00 77.62 123 ASN A C 1
ATOM 976 O O . ASN A 1 123 ? 6.160 9.927 1.837 1.00 77.62 123 ASN A O 1
ATOM 980 N N . THR A 1 124 ? 6.062 7.740 2.308 1.00 79.31 124 THR A N 1
ATOM 981 C CA . THR A 1 124 ? 7.308 7.411 1.603 1.00 79.31 124 THR A CA 1
ATOM 982 C C . THR A 1 124 ? 7.059 6.383 0.513 1.00 79.31 124 THR A C 1
ATOM 984 O O . THR A 1 124 ? 6.338 5.407 0.707 1.00 79.31 124 THR A O 1
ATOM 987 N N . VAL A 1 125 ? 7.671 6.601 -0.654 1.00 79.00 125 VAL A N 1
ATOM 988 C CA . VAL A 1 125 ? 7.607 5.684 -1.798 1.00 79.00 125 VAL A CA 1
ATOM 989 C C . VAL A 1 125 ? 9.014 5.198 -2.114 1.00 79.00 125 VAL A C 1
ATOM 991 O O . VAL A 1 125 ? 9.884 5.971 -2.517 1.00 79.00 125 VAL A O 1
ATOM 994 N N . THR A 1 126 ? 9.243 3.898 -1.971 1.00 77.75 126 THR A N 1
ATOM 995 C CA . THR A 1 126 ? 10.507 3.241 -2.298 1.00 77.75 126 THR A CA 1
ATOM 996 C C . THR A 1 126 ? 10.317 2.296 -3.488 1.00 77.75 126 THR A C 1
ATOM 998 O O . THR A 1 126 ? 9.428 1.447 -3.550 1.00 77.75 126 THR A O 1
ATOM 1001 N N . SER A 1 127 ? 11.169 2.447 -4.503 1.00 70.38 127 SER A N 1
ATOM 1002 C CA . SER A 1 127 ? 11.174 1.574 -5.681 1.00 70.38 127 SER A CA 1
ATOM 1003 C C . SER A 1 127 ? 12.439 0.729 -5.696 1.00 70.38 127 SER A C 1
ATOM 1005 O O . SER A 1 127 ? 13.546 1.268 -5.719 1.00 70.38 127 SER A O 1
ATOM 1007 N N . PHE A 1 128 ? 12.253 -0.592 -5.717 1.00 67.31 128 PHE A N 1
ATOM 1008 C CA . PHE A 1 128 ? 13.321 -1.596 -5.720 1.00 67.31 128 PHE A CA 1
ATOM 1009 C C . PHE A 1 128 ? 13.778 -2.001 -7.132 1.00 67.31 128 PHE A C 1
ATOM 1011 O O . PHE A 1 128 ? 14.488 -2.990 -7.290 1.00 67.31 128 PHE A O 1
ATOM 1018 N N . ALA A 1 129 ? 13.380 -1.262 -8.174 1.00 59.97 129 ALA A N 1
ATOM 1019 C CA . ALA A 1 129 ? 13.852 -1.528 -9.532 1.00 59.97 129 ALA A CA 1
ATOM 1020 C C . ALA A 1 129 ? 15.383 -1.314 -9.631 1.00 59.97 129 ALA A C 1
ATOM 1022 O O . ALA A 1 129 ? 15.892 -0.322 -9.089 1.00 59.97 129 ALA A O 1
ATOM 1023 N N . PRO A 1 130 ? 16.129 -2.208 -10.315 1.00 56.66 130 PRO A N 1
ATOM 1024 C CA . PRO A 1 130 ? 17.588 -2.167 -10.350 1.00 56.66 130 PRO A CA 1
ATOM 1025 C C . PRO A 1 130 ? 18.108 -0.855 -10.957 1.00 56.66 130 PRO A C 1
ATOM 1027 O O . PRO A 1 130 ? 17.796 -0.510 -12.093 1.00 56.66 130 PRO A O 1
ATOM 1030 N N . ARG A 1 131 ? 18.944 -0.133 -10.197 1.00 53.97 131 ARG A N 1
ATOM 1031 C CA . ARG A 1 131 ? 19.723 1.027 -10.661 1.00 53.97 131 ARG A CA 1
ATOM 1032 C C . ARG A 1 131 ? 21.029 0.525 -11.280 1.00 53.97 131 ARG A C 1
ATOM 1034 O O . ARG A 1 131 ? 22.020 0.391 -10.571 1.00 53.97 131 ARG A O 1
ATOM 1041 N N . ARG A 1 132 ? 21.058 0.203 -12.573 1.00 55.06 132 ARG A N 1
ATOM 1042 C CA . ARG 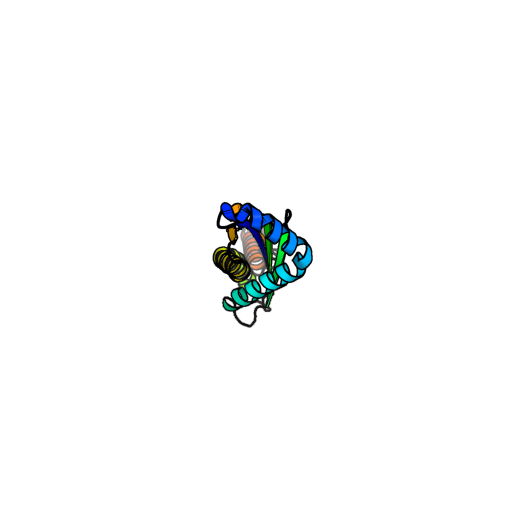A 1 132 ? 22.319 -0.134 -13.263 1.00 55.06 132 ARG A CA 1
ATOM 1043 C C . ARG A 1 132 ? 22.567 0.805 -14.438 1.00 55.06 132 ARG A C 1
ATOM 1045 O O . ARG A 1 132 ? 22.474 0.390 -15.586 1.00 55.06 132 ARG A O 1
ATOM 1052 N N . LEU A 1 133 ? 22.929 2.048 -14.104 1.00 57.25 133 LEU A N 1
ATOM 1053 C CA . LEU A 1 133 ? 23.203 3.137 -15.052 1.00 57.25 133 LEU A CA 1
ATOM 1054 C C . LEU A 1 133 ? 24.299 2.769 -16.077 1.00 57.25 133 LEU A C 1
ATOM 1056 O O . LEU A 1 133 ? 24.201 3.103 -17.249 1.00 57.25 133 LEU A O 1
ATOM 1060 N N . LEU A 1 134 ? 25.329 2.029 -15.650 1.00 53.91 134 LEU A N 1
ATOM 1061 C CA . LEU A 1 134 ? 26.520 1.731 -16.465 1.00 53.91 134 LEU A CA 1
ATOM 1062 C C . LEU A 1 134 ? 26.308 0.660 -17.548 1.00 53.91 134 LEU A C 1
ATOM 1064 O O . LEU A 1 134 ? 27.156 0.493 -18.415 1.00 53.91 134 LEU A O 1
ATOM 1068 N N . THR A 1 135 ? 25.190 -0.067 -17.513 1.00 59.16 135 THR A N 1
ATOM 1069 C CA . THR A 1 135 ? 24.838 -1.078 -18.530 1.00 59.16 135 THR A CA 1
ATOM 1070 C C . THR A 1 135 ? 23.620 -0.670 -19.358 1.00 59.16 135 THR A C 1
ATOM 1072 O O . THR A 1 135 ? 23.028 -1.498 -20.055 1.00 59.16 135 THR A O 1
ATOM 1075 N N . GLU A 1 136 ? 23.185 0.586 -19.236 1.00 63.19 136 GLU A N 1
ATOM 1076 C CA . GLU A 1 136 ? 22.062 1.099 -20.008 1.00 63.19 136 GLU A CA 1
ATOM 1077 C C . GLU A 1 136 ? 22.473 1.277 -21.475 1.00 63.19 136 GLU A C 1
ATOM 1079 O O . GLU A 1 136 ? 23.483 1.927 -21.748 1.00 63.19 136 GLU A O 1
ATOM 1084 N N . PRO A 1 137 ? 21.696 0.753 -22.441 1.00 66.00 137 PRO A N 1
ATOM 1085 C CA . PRO A 1 137 ? 22.036 0.869 -23.856 1.00 66.00 137 PRO A CA 1
ATOM 1086 C C . PRO A 1 137 ? 22.136 2.332 -24.300 1.00 66.00 137 PRO A C 1
ATOM 1088 O O . PRO A 1 137 ? 23.001 2.652 -25.099 1.00 66.00 137 PRO A O 1
ATOM 1091 N N . LEU A 1 138 ? 21.336 3.241 -23.730 1.00 71.50 138 LEU A N 1
ATOM 1092 C CA . LEU A 1 138 ? 21.429 4.678 -24.011 1.00 71.50 138 LEU A CA 1
ATOM 1093 C C . LEU A 1 138 ? 22.728 5.306 -23.490 1.00 71.50 138 LEU A C 1
ATOM 1095 O O . LEU A 1 138 ? 23.315 6.133 -24.179 1.00 71.50 138 LEU A O 1
ATOM 1099 N N . VAL A 1 139 ? 23.202 4.895 -22.309 1.00 72.38 139 VAL A N 1
ATOM 1100 C CA . VAL A 1 139 ? 24.484 5.357 -21.753 1.00 72.38 139 VAL A CA 1
ATOM 1101 C C . VAL A 1 139 ? 25.644 4.818 -22.586 1.00 72.38 139 VAL A C 1
ATOM 1103 O O . VAL A 1 139 ? 26.568 5.564 -22.887 1.00 72.38 139 VAL A O 1
ATOM 1106 N N . ILE A 1 140 ? 25.566 3.561 -23.033 1.00 76.62 140 ILE A N 1
ATOM 1107 C CA . ILE A 1 140 ? 26.565 2.954 -23.925 1.00 76.62 140 ILE A CA 1
ATOM 1108 C C . ILE A 1 140 ? 26.569 3.647 -25.293 1.00 76.62 140 ILE A C 1
ATOM 1110 O O . ILE A 1 140 ? 27.638 3.975 -25.791 1.00 76.62 140 ILE A O 1
ATOM 1114 N N . ILE A 1 141 ? 25.401 3.917 -25.886 1.00 80.81 141 ILE A N 1
ATOM 1115 C CA . ILE A 1 141 ? 25.281 4.633 -27.168 1.00 80.81 141 ILE A CA 1
ATOM 1116 C C . ILE A 1 141 ? 25.808 6.064 -27.033 1.00 80.81 141 ILE A C 1
ATOM 1118 O O . ILE A 1 141 ? 26.585 6.509 -27.873 1.00 80.81 141 ILE A O 1
ATOM 1122 N N . GLY A 1 142 ? 25.433 6.773 -25.965 1.00 83.50 142 GLY A N 1
ATOM 1123 C CA . GLY A 1 142 ? 25.925 8.121 -25.688 1.00 83.50 142 GLY A CA 1
ATOM 1124 C C . GLY A 1 142 ? 27.441 8.151 -25.491 1.00 83.50 142 GLY A C 1
ATOM 1125 O O . GLY A 1 142 ? 28.121 8.983 -26.086 1.00 83.50 142 GLY A O 1
ATOM 1126 N N . ALA A 1 143 ? 27.985 7.204 -24.722 1.00 82.88 143 ALA A N 1
ATOM 1127 C CA . ALA A 1 143 ? 29.421 7.063 -24.507 1.00 82.88 143 ALA A CA 1
ATOM 1128 C C . ALA A 1 143 ? 30.165 6.693 -25.797 1.00 82.88 143 ALA A C 1
ATOM 1130 O O . ALA A 1 143 ? 31.191 7.296 -26.098 1.00 82.88 143 ALA A O 1
ATOM 1131 N N . ALA A 1 144 ? 29.640 5.756 -26.589 1.00 85.12 144 ALA A N 1
ATOM 1132 C CA . ALA A 1 144 ? 30.211 5.378 -27.876 1.00 85.12 144 ALA A CA 1
ATOM 1133 C C . ALA A 1 144 ? 30.197 6.559 -28.855 1.00 85.12 144 ALA A C 1
ATOM 1135 O O . ALA A 1 144 ? 31.207 6.820 -29.503 1.00 85.12 144 ALA A O 1
ATOM 1136 N N . GLY A 1 145 ? 29.103 7.321 -28.919 1.00 89.69 145 GLY A N 1
ATOM 1137 C CA . GLY A 1 145 ? 29.010 8.532 -29.733 1.00 89.69 145 GLY A CA 1
ATOM 1138 C C . GLY A 1 145 ? 30.024 9.597 -29.313 1.00 89.69 145 GLY A C 1
ATOM 1139 O O . GLY A 1 145 ? 30.752 10.117 -30.158 1.00 89.69 145 GLY A O 1
ATOM 1140 N N . LEU A 1 146 ? 30.144 9.866 -28.009 1.00 90.19 146 LEU A N 1
ATOM 1141 C CA . LEU A 1 146 ? 31.135 10.801 -27.465 1.00 90.19 146 LEU A CA 1
ATOM 1142 C C . LEU A 1 146 ? 32.566 10.364 -27.773 1.00 90.19 146 LEU A C 1
ATOM 1144 O O . LEU A 1 146 ? 33.349 11.171 -28.260 1.00 90.19 146 LEU A O 1
ATOM 1148 N N . LEU A 1 147 ? 32.895 9.093 -27.536 1.00 89.31 147 LEU A N 1
ATOM 1149 C CA . LEU A 1 147 ? 34.228 8.546 -27.791 1.00 89.31 147 LEU A CA 1
ATOM 1150 C C . LEU A 1 147 ? 34.575 8.567 -29.280 1.00 89.31 147 LEU A C 1
ATOM 1152 O O . LEU A 1 147 ? 35.689 8.936 -29.640 1.00 89.31 147 LEU A O 1
ATOM 1156 N N . THR A 1 148 ? 33.615 8.238 -30.145 1.00 87.50 148 THR A N 1
ATOM 1157 C CA . THR A 1 148 ? 33.793 8.297 -31.602 1.00 87.50 148 THR A CA 1
ATOM 1158 C C . THR A 1 148 ? 34.031 9.738 -32.052 1.00 87.50 148 THR A C 1
ATOM 1160 O O . THR A 1 148 ? 34.945 10.006 -32.826 1.00 87.50 148 THR A O 1
ATOM 1163 N N . THR A 1 149 ? 33.269 10.692 -31.515 1.00 85.56 149 THR A N 1
ATOM 1164 C CA . THR A 1 149 ? 33.439 12.121 -31.818 1.00 85.56 149 THR A CA 1
ATOM 1165 C C . THR A 1 149 ? 34.792 12.643 -31.318 1.00 85.56 149 THR A C 1
ATOM 1167 O O . THR A 1 149 ? 35.500 13.319 -32.062 1.00 85.56 149 THR A O 1
ATOM 1170 N N . LEU A 1 150 ? 35.204 12.275 -30.097 1.00 86.06 150 LEU A N 1
ATOM 1171 C CA . LEU A 1 150 ? 36.517 12.627 -29.542 1.00 86.06 150 LEU A CA 1
ATOM 1172 C C . LEU A 1 150 ? 37.659 12.055 -30.386 1.00 86.06 150 LEU A C 1
ATOM 1174 O O . LEU A 1 150 ? 38.641 12.747 -30.640 1.00 86.06 150 LEU A O 1
ATOM 1178 N N . TYR A 1 151 ? 37.526 10.806 -30.837 1.00 83.38 151 TYR A N 1
ATOM 1179 C CA . TYR A 1 151 ? 38.505 10.158 -31.703 1.00 83.38 151 TYR A CA 1
ATOM 1180 C C . TYR A 1 151 ? 38.697 10.937 -33.012 1.00 83.38 151 TYR A C 1
ATOM 1182 O O . TYR A 1 151 ? 39.829 11.255 -33.381 1.00 83.38 151 TYR A O 1
ATOM 1190 N N . TRP A 1 152 ? 37.606 11.314 -33.683 1.00 80.69 152 TRP A N 1
ATOM 1191 C CA . TRP A 1 152 ? 37.681 12.086 -34.927 1.00 80.69 152 TRP A CA 1
ATOM 1192 C C . TRP A 1 152 ? 38.220 13.506 -34.737 1.00 80.69 152 TRP A C 1
ATOM 1194 O O . TRP A 1 152 ? 38.875 14.023 -35.638 1.00 80.69 152 TRP A O 1
ATOM 1204 N N . LEU A 1 153 ? 37.981 14.131 -33.584 1.00 80.50 153 LEU A N 1
ATOM 1205 C CA . LEU A 1 153 ? 38.461 15.487 -33.306 1.00 80.50 153 LEU A CA 1
ATOM 1206 C C . LEU A 1 153 ? 39.921 15.535 -32.844 1.00 80.50 153 LEU A C 1
ATOM 1208 O O . LEU A 1 153 ? 40.636 16.461 -33.212 1.00 80.50 153 LEU A O 1
ATOM 1212 N N . LEU A 1 154 ? 40.369 14.570 -32.039 1.00 80.25 154 LEU A N 1
ATOM 1213 C CA . LEU A 1 154 ? 41.675 14.633 -31.371 1.00 80.25 154 LEU A CA 1
ATOM 1214 C C . LEU A 1 154 ? 42.703 13.667 -31.951 1.00 80.25 154 LEU A C 1
ATOM 1216 O O . LEU A 1 154 ? 43.889 13.984 -31.998 1.00 80.25 154 LEU A O 1
ATOM 1220 N N . VAL A 1 155 ? 42.276 12.479 -32.375 1.00 73.94 155 VAL A N 1
ATOM 1221 C CA . VAL A 1 155 ? 43.199 11.428 -32.819 1.00 73.94 155 VAL A CA 1
ATOM 1222 C C . VAL A 1 155 ? 43.372 11.476 -34.327 1.00 73.94 155 VAL A C 1
ATOM 1224 O O . VAL A 1 155 ? 44.497 11.469 -34.808 1.00 73.94 155 VAL A O 1
ATOM 1227 N N . HIS A 1 156 ? 42.287 11.596 -35.088 1.00 69.25 156 HIS A N 1
ATOM 1228 C CA . HIS A 1 156 ? 42.342 11.568 -36.549 1.00 69.25 156 HIS A CA 1
ATOM 1229 C C . HIS A 1 156 ? 43.183 12.695 -37.209 1.00 69.25 156 HIS A C 1
ATOM 1231 O O . HIS A 1 156 ? 43.952 12.377 -38.120 1.00 69.25 156 HIS A O 1
ATOM 1237 N N . PRO A 1 157 ? 43.141 13.976 -36.778 1.00 67.38 157 PRO A N 1
ATOM 1238 C CA . PRO A 1 157 ? 44.008 15.008 -37.358 1.00 67.38 157 PRO A CA 1
ATOM 1239 C C . PRO A 1 157 ? 45.488 14.781 -37.016 1.00 67.38 157 PRO A C 1
ATOM 1241 O O . PRO A 1 157 ? 46.355 14.959 -37.868 1.00 67.38 157 PRO A O 1
ATOM 1244 N N . ASN A 1 158 ? 45.775 14.306 -35.802 1.00 62.38 158 ASN A N 1
ATOM 1245 C CA . ASN A 1 158 ? 47.138 14.014 -35.357 1.00 62.38 158 ASN A CA 1
ATOM 1246 C C . ASN A 1 158 ? 47.703 12.737 -36.002 1.00 62.38 158 ASN A C 1
ATOM 1248 O O . ASN A 1 158 ? 48.886 12.681 -36.324 1.00 62.38 158 ASN A O 1
ATOM 1252 N N . ALA A 1 159 ? 46.857 11.737 -36.261 1.00 59.59 159 ALA A N 1
ATOM 1253 C CA . ALA A 1 159 ? 47.225 10.518 -36.976 1.00 59.59 159 ALA A CA 1
ATOM 1254 C C . ALA A 1 159 ? 47.522 10.788 -38.459 1.00 59.59 159 ALA A C 1
ATOM 1256 O O . ALA A 1 159 ? 48.445 10.190 -39.004 1.00 59.59 159 ALA A O 1
ATOM 1257 N N . ARG A 1 160 ? 46.802 11.722 -39.101 1.00 56.78 160 ARG A N 1
ATOM 1258 C CA . ARG A 1 160 ? 47.134 12.192 -40.459 1.00 56.78 160 ARG A CA 1
ATOM 1259 C C . ARG A 1 160 ? 48.481 12.911 -40.508 1.00 56.78 160 ARG A C 1
ATOM 1261 O O . ARG A 1 160 ? 49.274 12.622 -41.394 1.00 56.78 160 ARG A O 1
ATOM 1268 N N . GLY A 1 161 ? 48.773 13.762 -39.521 1.00 58.09 161 GLY A N 1
ATOM 1269 C CA . GLY A 1 161 ? 50.083 14.412 -39.402 1.00 58.09 161 GLY A CA 1
ATOM 1270 C C . GLY A 1 161 ? 51.247 13.434 -39.187 1.00 58.09 161 GLY A C 1
ATOM 1271 O O . GLY A 1 161 ? 52.360 13.708 -39.622 1.00 58.09 161 GLY A O 1
ATOM 1272 N N . TRP A 1 162 ? 50.998 12.279 -38.559 1.00 49.88 162 TRP A N 1
ATOM 1273 C CA . TRP A 1 162 ? 52.003 11.229 -38.336 1.00 49.88 162 TRP A CA 1
ATOM 1274 C C . TRP A 1 162 ? 52.171 10.266 -39.525 1.00 49.88 162 TRP A C 1
ATOM 1276 O O . TRP A 1 162 ? 53.254 9.721 -39.718 1.00 49.88 162 TRP A O 1
ATOM 1286 N N . LEU A 1 163 ? 51.117 10.050 -40.323 1.00 56.59 163 LEU A N 1
ATOM 1287 C CA . LEU A 1 163 ? 51.117 9.136 -41.477 1.00 56.59 163 LEU A CA 1
ATOM 1288 C C . LEU A 1 163 ? 51.554 9.786 -42.801 1.00 56.59 163 LEU A C 1
ATOM 1290 O O . LEU A 1 163 ? 51.614 9.087 -43.807 1.00 56.59 163 LEU A O 1
ATOM 1294 N N . GLY A 1 164 ? 51.903 11.077 -42.802 1.00 54.47 164 GLY A N 1
ATOM 1295 C CA . GLY A 1 164 ? 52.607 11.718 -43.917 1.00 54.47 164 GLY A CA 1
ATOM 1296 C C . GLY A 1 164 ?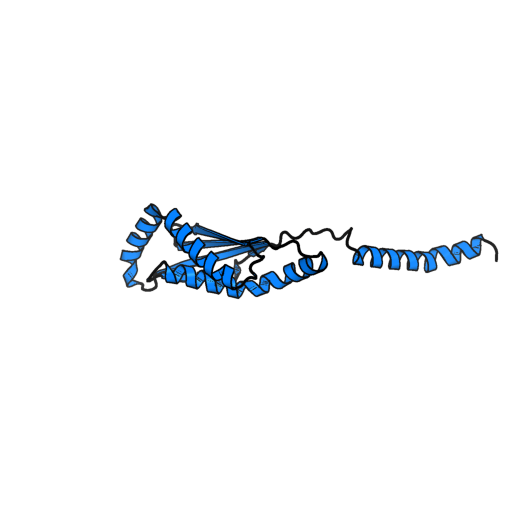 51.858 11.688 -45.253 1.00 54.47 164 GLY A C 1
ATOM 1297 O O . GLY A 1 164 ? 52.428 11.255 -46.253 1.00 54.47 164 GLY A O 1
ATOM 1298 N N . PHE A 1 165 ? 50.610 12.165 -45.266 1.00 49.44 165 PHE A N 1
ATOM 1299 C CA . PHE A 1 165 ? 49.932 12.634 -46.480 1.00 49.44 165 PHE A CA 1
ATOM 1300 C C . PHE A 1 165 ? 49.597 14.117 -46.349 1.00 49.44 165 PHE A C 1
ATOM 1302 O O . PHE A 1 165 ? 49.080 14.500 -45.273 1.00 49.44 165 PHE A O 1
#